Protein AF-A0AA45QQT3-F1 (afdb_monomer_lite)

Organism: NCBI:txid1151742

Sequence (62 aa):
MREKVVVSKTWLVLATLSTGLYFYGKLNYDESFTFIGAVGIVGALTCGLTGLIIKALRNVTR

pLDDT: mean 74.6, std 12.24, range [39.72, 87.56]

Foldseek 3Di:
DPPDLPPPVVLVVQLVVLCVQLVVCVVVVNVVSVVSSVVSNVCSVVVVVVSVVVVVVVVVVD

Secondary structure (DSSP, 8-state):
--------HHHHHHHHHHHHHHHHHHHTT-HHHHHHHHHHHHHHHHHHHHHHHHHHHHHH--

Radius of gyration: 15.18 Å; chains: 1; bounding box: 34×19×45 Å

Structure (mmCIF, N/CA/C/O backbone):
data_AF-A0AA45QQT3-F1
#
_entry.id   AF-A0AA45QQT3-F1
#
loop_
_atom_site.group_PDB
_atom_site.id
_atom_site.type_symbol
_atom_site.label_atom_id
_atom_site.label_alt_id
_atom_site.label_comp_id
_atom_site.label_asym_id
_atom_site.label_entity_id
_atom_site.label_seq_id
_atom_site.pdbx_PDB_ins_code
_atom_site.Cartn_x
_atom_site.Cartn_y
_atom_site.Cartn_z
_atom_site.occupancy
_atom_site.B_iso_or_equiv
_atom_site.auth_seq_id
_atom_site.auth_comp_id
_atom_site.auth_asym_id
_atom_site.auth_atom_id
_atom_site.pdbx_PDB_model_num
ATOM 1 N N . MET A 1 1 ? -23.780 -10.299 17.587 1.00 40.97 1 MET A N 1
ATOM 2 C CA . MET A 1 1 ? -23.634 -9.458 16.376 1.00 40.97 1 MET A CA 1
ATOM 3 C C . MET A 1 1 ? -22.193 -9.565 15.896 1.00 40.97 1 MET A C 1
ATOM 5 O O . MET A 1 1 ? -21.300 -9.202 16.644 1.00 40.97 1 MET A O 1
ATOM 9 N N . ARG A 1 2 ? -21.940 -10.148 14.713 1.00 39.72 2 ARG A N 1
ATOM 10 C CA . ARG A 1 2 ? -20.586 -10.211 14.133 1.00 39.72 2 ARG A CA 1
ATOM 11 C C . ARG A 1 2 ? -20.193 -8.798 13.711 1.00 39.72 2 ARG A C 1
ATOM 13 O O . ARG A 1 2 ? -20.626 -8.352 12.651 1.00 39.72 2 ARG A O 1
ATOM 20 N N . GLU A 1 3 ? -19.393 -8.110 14.521 1.00 44.62 3 GLU A N 1
ATOM 21 C CA . GLU A 1 3 ? -18.668 -6.907 14.104 1.00 44.62 3 GLU A CA 1
ATOM 22 C C . GLU A 1 3 ? -17.700 -7.325 12.988 1.00 44.62 3 GLU A C 1
ATOM 24 O O . GLU A 1 3 ? -16.540 -7.679 13.218 1.00 44.62 3 GLU A O 1
ATOM 29 N N . LYS A 1 4 ? -18.205 -7.386 11.750 1.00 42.09 4 LYS A N 1
ATOM 30 C CA . LYS A 1 4 ? -17.361 -7.404 10.560 1.00 42.09 4 LYS A CA 1
ATOM 31 C C . LYS A 1 4 ? -16.510 -6.152 10.684 1.00 42.09 4 LYS A C 1
ATOM 33 O O . LYS A 1 4 ? -17.057 -5.075 10.901 1.00 42.09 4 LYS A O 1
ATOM 38 N N . VAL A 1 5 ? -15.186 -6.301 10.618 1.00 47.84 5 VAL A N 1
ATOM 39 C CA . VAL A 1 5 ? -14.326 -5.138 10.397 1.00 47.84 5 VAL A CA 1
ATOM 40 C C . VAL A 1 5 ? -14.914 -4.498 9.151 1.00 47.84 5 VAL A C 1
ATOM 42 O O . VAL A 1 5 ? -14.881 -5.115 8.086 1.00 47.84 5 VAL A O 1
ATOM 45 N N . VAL A 1 6 ? -15.563 -3.344 9.283 1.00 50.19 6 VAL A N 1
ATOM 46 C CA . VAL A 1 6 ? -15.979 -2.566 8.124 1.00 50.19 6 VAL A CA 1
ATOM 47 C C . VAL A 1 6 ? -14.681 -1.961 7.615 1.00 50.19 6 VAL A C 1
ATOM 49 O O . VAL A 1 6 ? -14.396 -0.787 7.818 1.00 50.19 6 VAL A O 1
ATOM 52 N N . VAL A 1 7 ? -13.826 -2.808 7.033 1.00 54.59 7 VAL A N 1
ATOM 53 C CA . VAL A 1 7 ? -12.782 -2.361 6.127 1.00 54.59 7 VAL A CA 1
ATOM 54 C C . VAL A 1 7 ? -13.586 -1.736 5.008 1.00 54.59 7 VAL A C 1
ATOM 56 O O . VAL A 1 7 ? -14.187 -2.439 4.194 1.00 54.59 7 VAL A O 1
ATOM 59 N N . SER A 1 8 ? -13.758 -0.417 5.098 1.00 59.97 8 SER A N 1
ATOM 60 C CA . SER A 1 8 ? -14.553 0.342 4.145 1.00 59.97 8 SER A CA 1
ATOM 61 C C . SER A 1 8 ? -14.090 -0.074 2.754 1.00 59.97 8 SER A C 1
ATOM 63 O O . SER A 1 8 ? -12.881 -0.147 2.534 1.00 59.97 8 SER A O 1
ATOM 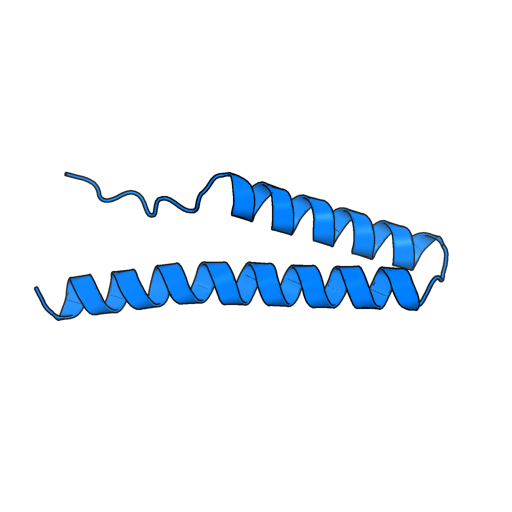65 N N . LYS A 1 9 ? -15.010 -0.414 1.838 1.00 63.97 9 LYS A N 1
ATOM 66 C CA . LYS A 1 9 ? -14.673 -0.923 0.488 1.00 63.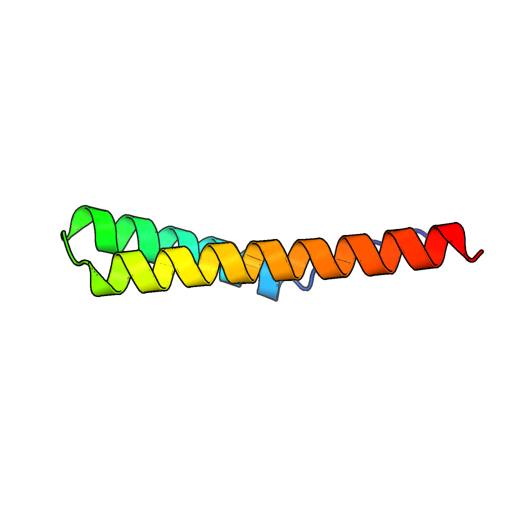97 9 LYS A CA 1
ATOM 67 C C . LYS A 1 9 ? -13.602 -0.059 -0.199 1.00 63.97 9 LYS A C 1
ATOM 69 O O . LYS A 1 9 ? -12.775 -0.571 -0.945 1.00 63.97 9 LYS A O 1
ATOM 74 N N . THR A 1 10 ? -13.571 1.224 0.149 1.00 67.44 10 THR A N 1
ATOM 75 C CA . THR A 1 10 ? -12.561 2.231 -0.180 1.00 67.44 10 THR A CA 1
ATOM 76 C C . THR A 1 10 ? -11.105 1.792 0.053 1.00 67.44 10 THR A C 1
ATOM 78 O O . THR A 1 10 ? -10.255 2.110 -0.767 1.00 67.44 10 THR A O 1
ATOM 81 N N . TRP A 1 11 ? -10.795 1.027 1.106 1.00 70.50 11 TRP A N 1
ATOM 82 C CA . TRP A 1 11 ? -9.441 0.523 1.405 1.00 70.50 11 TRP A CA 1
ATOM 83 C C . TRP A 1 11 ? -8.960 -0.515 0.403 1.00 70.50 11 TRP A C 1
ATOM 85 O O . TRP A 1 11 ? -7.826 -0.465 -0.062 1.00 70.50 11 TRP A O 1
A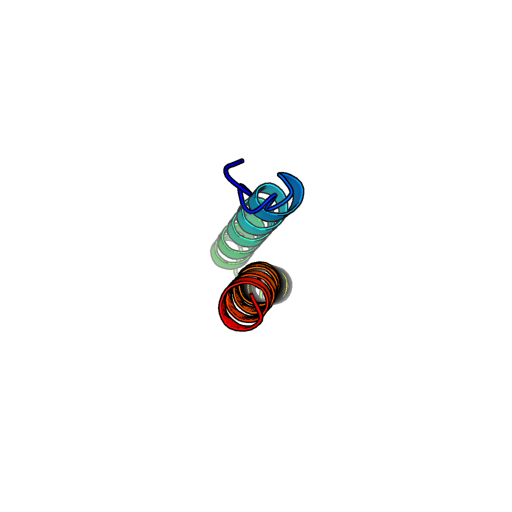TOM 95 N N . LEU A 1 12 ? -9.843 -1.451 0.062 1.00 69.12 12 LEU A N 1
ATOM 96 C CA . LEU A 1 12 ? -9.573 -2.486 -0.930 1.00 69.12 12 LEU A CA 1
ATOM 97 C C . LEU A 1 12 ? -9.365 -1.847 -2.307 1.00 69.12 12 LEU A C 1
ATOM 99 O O . LEU A 1 12 ? -8.447 -2.222 -3.031 1.00 69.12 12 LEU A O 1
ATOM 103 N N . VAL A 1 13 ? -10.163 -0.824 -2.624 1.00 77.31 13 VAL A N 1
ATOM 104 C CA . VAL A 1 13 ? -10.023 -0.026 -3.849 1.00 77.31 13 VAL A CA 1
ATOM 105 C C . VAL A 1 13 ? -8.687 0.724 -3.877 1.00 77.31 13 VAL A C 1
ATOM 107 O O . VAL A 1 13 ? -7.983 0.640 -4.879 1.00 77.31 13 VAL A O 1
ATOM 110 N N . LEU A 1 14 ? -8.293 1.381 -2.780 1.00 76.44 14 LEU A N 1
ATOM 111 C CA . LEU A 1 14 ? -7.003 2.075 -2.662 1.00 76.44 14 LEU A CA 1
ATOM 112 C C . LEU A 1 14 ? -5.816 1.117 -2.808 1.00 76.44 14 LEU A C 1
ATOM 114 O O . LEU A 1 14 ? -4.930 1.379 -3.611 1.00 76.44 14 LEU A O 1
ATOM 118 N N . ALA A 1 15 ? -5.828 -0.025 -2.114 1.00 78.19 15 ALA A N 1
ATOM 119 C CA . ALA A 1 15 ? -4.775 -1.033 -2.235 1.00 78.19 15 ALA A CA 1
ATOM 120 C C . ALA A 1 15 ? -4.650 -1.557 -3.676 1.00 78.19 15 ALA A C 1
ATOM 122 O O . ALA A 1 15 ? -3.544 -1.699 -4.197 1.00 78.19 15 ALA A O 1
ATOM 123 N N . THR A 1 16 ? -5.783 -1.796 -4.343 1.00 82.44 16 THR A N 1
ATOM 124 C CA . THR A 1 16 ? -5.807 -2.293 -5.726 1.00 82.44 16 THR A CA 1
ATOM 125 C C . THR A 1 16 ? -5.283 -1.236 -6.705 1.00 82.44 16 THR A C 1
ATOM 127 O O . THR A 1 16 ? -4.435 -1.544 -7.541 1.00 82.44 16 THR A O 1
ATOM 130 N N . LEU A 1 17 ? -5.713 0.023 -6.562 1.00 83.94 17 LEU A N 1
ATOM 131 C CA . LEU A 1 17 ? -5.239 1.151 -7.373 1.00 83.94 17 LEU A CA 1
ATOM 132 C C . LEU A 1 17 ? -3.742 1.416 -7.181 1.00 83.94 17 LEU A C 1
ATOM 134 O O . LEU A 1 17 ? -3.023 1.568 -8.166 1.00 83.94 17 LEU A O 1
ATOM 138 N N . SER A 1 18 ? -3.253 1.430 -5.938 1.00 83.31 18 SER A N 1
ATOM 139 C CA . SER A 1 18 ? -1.830 1.636 -5.641 1.00 83.31 18 SER A CA 1
ATOM 140 C C . SER A 1 18 ? -0.958 0.500 -6.174 1.00 83.31 18 SER A C 1
ATOM 142 O O . SER A 1 18 ? 0.131 0.755 -6.684 1.00 83.31 18 SER A O 1
ATOM 144 N N . THR A 1 19 ? -1.455 -0.740 -6.135 1.00 83.12 19 THR A N 1
ATOM 145 C CA . THR A 1 19 ? -0.766 -1.890 -6.741 1.00 83.12 19 THR A CA 1
ATOM 146 C C . THR A 1 19 ? -0.701 -1.759 -8.264 1.00 83.12 19 THR A C 1
ATOM 148 O O . THR A 1 19 ? 0.349 -2.007 -8.857 1.00 83.12 19 THR A O 1
ATOM 151 N N . GLY A 1 20 ? -1.788 -1.305 -8.898 1.00 83.19 20 GLY A N 1
ATOM 152 C CA . GLY A 1 20 ? -1.820 -1.011 -10.332 1.00 83.19 20 GLY A CA 1
ATOM 153 C C . GLY A 1 20 ? -0.827 0.084 -10.730 1.00 83.19 20 GLY A C 1
ATOM 154 O O . GLY A 1 20 ? -0.054 -0.103 -11.665 1.00 83.19 20 GLY A O 1
ATOM 155 N N . LEU A 1 21 ? -0.787 1.183 -9.972 1.00 83.31 21 LEU A N 1
ATOM 156 C CA . LEU A 1 21 ? 0.173 2.279 -10.157 1.00 83.31 21 LEU A CA 1
ATOM 157 C C . LEU A 1 21 ? 1.625 1.818 -9.997 1.00 83.31 21 LEU A C 1
ATOM 159 O O . LEU A 1 21 ? 2.474 2.201 -10.797 1.00 83.31 21 LEU A O 1
ATOM 163 N N . TYR A 1 22 ? 1.903 0.959 -9.015 1.00 81.19 22 TYR A N 1
ATOM 164 C CA . TYR A 1 22 ? 3.237 0.395 -8.812 1.00 81.19 22 TYR A CA 1
ATOM 165 C C . TYR A 1 22 ? 3.689 -0.459 -10.006 1.00 81.19 22 TYR A C 1
ATOM 167 O O . TYR A 1 22 ? 4.794 -0.276 -10.516 1.00 81.19 22 TYR A O 1
ATOM 175 N N . PHE A 1 23 ? 2.831 -1.365 -10.490 1.00 81.94 23 PHE A N 1
ATOM 176 C CA . PHE A 1 23 ? 3.142 -2.181 -11.668 1.00 81.94 23 PHE A CA 1
ATOM 177 C C . PHE A 1 23 ? 3.291 -1.334 -12.930 1.00 81.94 23 PHE A C 1
ATOM 179 O O . PHE A 1 23 ? 4.195 -1.588 -13.724 1.00 81.94 23 PHE A O 1
ATOM 186 N N . TYR A 1 24 ? 2.448 -0.315 -13.093 1.00 82.06 24 TYR A N 1
ATOM 187 C CA . TYR A 1 24 ? 2.520 0.608 -14.220 1.00 82.06 24 TYR A CA 1
ATOM 188 C C . TYR A 1 24 ? 3.824 1.418 -14.218 1.00 82.06 24 TYR A C 1
ATOM 190 O O . TYR A 1 24 ? 4.480 1.519 -15.254 1.00 82.06 24 TYR A O 1
ATOM 198 N N . GLY A 1 25 ? 4.242 1.931 -13.056 1.00 77.94 25 GLY A N 1
ATOM 199 C CA . GLY A 1 25 ? 5.530 2.611 -12.894 1.00 77.94 25 GLY A CA 1
ATOM 200 C C . GLY A 1 25 ? 6.710 1.689 -13.194 1.00 77.94 25 GLY A C 1
ATOM 201 O O . GLY A 1 25 ? 7.613 2.063 -13.939 1.00 77.94 25 GLY A O 1
ATOM 202 N N . LYS A 1 26 ? 6.651 0.440 -12.715 1.00 77.75 26 LYS A N 1
ATOM 203 C CA . LYS A 1 26 ? 7.694 -0.563 -12.965 1.00 77.75 26 LYS A CA 1
ATOM 204 C C . LYS A 1 26 ? 7.809 -0.950 -14.445 1.00 77.75 26 LYS A C 1
ATOM 206 O O . LYS A 1 26 ? 8.914 -1.189 -14.917 1.00 77.75 26 LYS A O 1
ATOM 211 N N . LEU A 1 27 ? 6.689 -1.012 -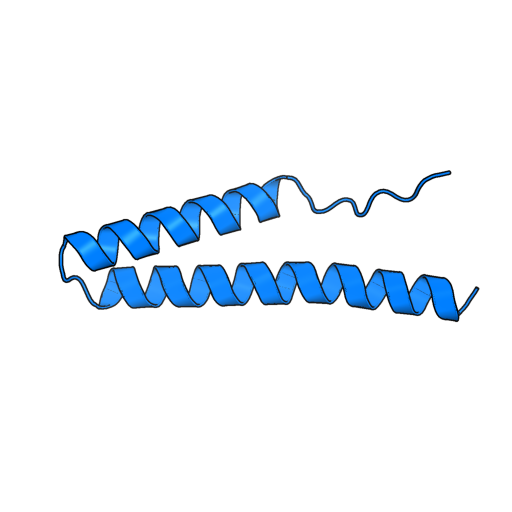15.170 1.00 87.56 27 LEU A N 1
ATOM 212 C CA . LEU A 1 27 ? 6.650 -1.313 -16.609 1.00 87.56 27 LEU A CA 1
ATOM 213 C C . LEU A 1 27 ? 7.214 -0.180 -17.474 1.00 87.56 27 LEU A C 1
ATOM 215 O O . LEU A 1 27 ? 7.830 -0.456 -18.498 1.00 87.56 27 LEU A O 1
ATOM 219 N N . ASN A 1 28 ? 7.020 1.074 -17.061 1.00 85.94 28 ASN A N 1
ATOM 220 C CA . ASN A 1 28 ? 7.480 2.250 -17.805 1.00 85.94 28 ASN A CA 1
ATOM 221 C C . ASN A 1 28 ? 8.849 2.779 -17.334 1.00 85.94 28 ASN A C 1
ATOM 223 O O . ASN A 1 28 ? 9.298 3.802 -17.837 1.00 85.94 28 ASN A O 1
ATOM 227 N N . TYR A 1 29 ? 9.516 2.098 -16.390 1.00 76.62 29 TYR A N 1
ATOM 228 C CA . TYR A 1 29 ? 10.761 2.553 -15.742 1.00 76.62 29 TYR A CA 1
ATOM 229 C C . TYR A 1 29 ? 10.661 3.954 -15.115 1.00 76.62 29 TYR A C 1
ATOM 231 O O . TYR A 1 29 ? 11.658 4.650 -14.941 1.00 76.62 29 TYR A O 1
ATOM 239 N N . ASP A 1 30 ? 9.450 4.351 -14.734 1.00 81.50 30 ASP A N 1
ATOM 240 C CA . ASP A 1 30 ? 9.170 5.654 -14.152 1.00 81.50 30 ASP A CA 1
ATOM 241 C C . ASP A 1 30 ? 9.287 5.557 -12.623 1.00 81.50 30 ASP A C 1
ATOM 243 O O . ASP A 1 30 ? 8.412 5.021 -11.922 1.00 81.50 30 ASP A O 1
ATOM 247 N N . GLU A 1 31 ? 10.398 6.057 -12.082 1.00 79.81 31 GLU A N 1
ATOM 248 C CA . GLU A 1 31 ? 10.696 5.990 -10.644 1.00 79.81 31 GLU A CA 1
ATOM 249 C C . GLU A 1 31 ? 9.648 6.735 -9.804 1.00 79.81 31 GLU A C 1
ATOM 251 O O . GLU A 1 31 ? 9.286 6.280 -8.716 1.00 79.81 31 GLU A O 1
ATOM 256 N N . SER A 1 32 ? 9.075 7.818 -10.339 1.00 82.94 32 SER A N 1
ATOM 257 C CA . SER A 1 32 ? 8.044 8.609 -9.653 1.00 82.94 32 SER A CA 1
ATOM 258 C C . SER A 1 32 ? 6.764 7.802 -9.416 1.00 82.94 32 SER A C 1
ATOM 260 O O . SER A 1 32 ? 6.251 7.752 -8.296 1.00 82.94 32 SER A O 1
ATOM 262 N N . PHE A 1 33 ? 6.266 7.104 -10.441 1.00 77.00 33 PHE A N 1
ATOM 263 C CA . PHE A 1 33 ? 5.064 6.271 -10.319 1.00 77.00 33 PHE A CA 1
ATOM 264 C C . PHE A 1 33 ? 5.300 5.035 -9.450 1.00 77.00 33 PHE A C 1
ATOM 266 O O . PHE A 1 33 ? 4.417 4.635 -8.686 1.00 77.00 33 PHE A O 1
ATOM 273 N N . THR A 1 34 ? 6.507 4.471 -9.507 1.00 78.81 34 THR A N 1
ATOM 274 C CA . THR A 1 34 ? 6.914 3.350 -8.653 1.00 78.81 34 THR A CA 1
ATOM 275 C C . THR A 1 34 ? 6.919 3.760 -7.176 1.00 78.81 34 THR A C 1
ATOM 277 O O . THR A 1 34 ? 6.370 3.044 -6.335 1.00 78.81 34 THR A O 1
ATOM 280 N N . PHE A 1 35 ? 7.461 4.939 -6.854 1.00 83.00 35 PHE A N 1
ATOM 281 C CA . PHE A 1 35 ? 7.484 5.466 -5.489 1.00 83.00 35 PHE A CA 1
ATOM 282 C C . PHE A 1 35 ? 6.075 5.787 -4.970 1.00 83.00 35 PHE A C 1
ATOM 284 O O . PHE A 1 35 ? 5.715 5.370 -3.869 1.00 83.00 35 PHE A O 1
ATOM 291 N N . ILE A 1 36 ? 5.236 6.444 -5.779 1.00 83.94 36 ILE A N 1
ATOM 292 C CA . ILE A 1 36 ? 3.838 6.753 -5.424 1.00 83.94 36 ILE A CA 1
ATOM 293 C C . ILE A 1 36 ? 3.039 5.467 -5.170 1.00 83.94 36 ILE A C 1
ATOM 295 O O . ILE A 1 36 ? 2.309 5.374 -4.179 1.00 83.94 36 ILE A O 1
ATOM 299 N N . GLY A 1 37 ? 3.201 4.455 -6.027 1.00 83.38 37 GLY A N 1
ATOM 300 C CA . GLY A 1 37 ? 2.574 3.147 -5.846 1.00 83.38 37 GLY A CA 1
ATOM 301 C C 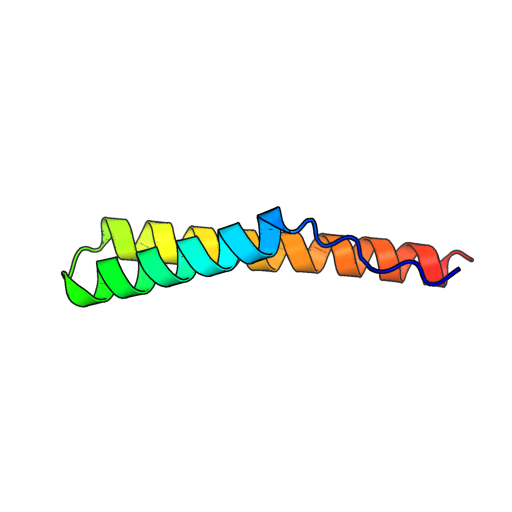. GLY A 1 37 ? 3.025 2.457 -4.555 1.00 83.38 37 GLY A C 1
ATOM 302 O O . GLY A 1 37 ? 2.187 1.975 -3.793 1.00 83.38 37 GLY A O 1
ATOM 303 N N . ALA A 1 38 ? 4.329 2.473 -4.259 1.00 82.75 38 ALA A N 1
ATOM 304 C CA . ALA A 1 38 ? 4.885 1.886 -3.039 1.00 82.75 38 ALA A CA 1
ATOM 305 C C . ALA A 1 38 ? 4.372 2.585 -1.768 1.00 82.75 38 ALA A C 1
ATOM 307 O O . ALA A 1 38 ? 3.914 1.914 -0.841 1.00 82.75 38 ALA A O 1
ATOM 308 N N . VAL A 1 39 ? 4.369 3.923 -1.741 1.00 86.81 39 VAL A N 1
ATOM 309 C CA . VAL A 1 39 ? 3.821 4.712 -0.623 1.00 86.81 39 VAL A CA 1
ATOM 310 C C . VAL A 1 39 ? 2.327 4.433 -0.442 1.00 86.81 39 VAL A C 1
ATOM 312 O O . VAL A 1 39 ? 1.868 4.252 0.686 1.00 86.81 39 VAL A O 1
ATOM 315 N N . GLY A 1 40 ? 1.575 4.323 -1.540 1.00 83.25 40 GLY A N 1
ATOM 316 C CA . GLY A 1 40 ? 0.158 3.967 -1.508 1.00 83.25 40 GLY A CA 1
ATOM 317 C C . GLY A 1 40 ? -0.102 2.584 -0.902 1.00 83.25 40 GLY A C 1
ATOM 318 O O . GLY A 1 40 ? -0.995 2.440 -0.068 1.00 83.25 40 GLY A O 1
ATOM 319 N N . ILE A 1 41 ? 0.714 1.580 -1.241 1.00 83.12 41 ILE A N 1
ATOM 320 C CA . ILE A 1 41 ? 0.622 0.225 -0.666 1.00 83.12 41 ILE A CA 1
ATOM 321 C C . ILE A 1 41 ? 0.950 0.240 0.833 1.00 83.12 41 ILE A C 1
ATOM 323 O O . ILE A 1 41 ? 0.212 -0.346 1.629 1.00 83.12 41 ILE A O 1
ATOM 327 N N . VAL A 1 42 ? 2.021 0.928 1.241 1.00 85.19 42 VAL A N 1
ATOM 328 C CA . VAL A 1 42 ? 2.401 1.042 2.659 1.00 85.19 42 VAL A CA 1
ATOM 329 C C . VAL A 1 42 ? 1.307 1.757 3.454 1.00 85.19 42 VAL A C 1
ATOM 331 O O . VAL A 1 42 ? 0.904 1.273 4.513 1.00 85.19 42 VAL A O 1
ATOM 334 N N . GLY A 1 43 ? 0.758 2.855 2.930 1.00 81.88 43 GLY A N 1
ATOM 335 C CA . GLY A 1 43 ? -0.369 3.563 3.538 1.00 81.88 43 GLY A CA 1
ATOM 336 C C . GLY A 1 43 ? -1.617 2.683 3.654 1.00 81.88 43 GLY A C 1
ATOM 337 O O . GLY A 1 43 ? -2.229 2.628 4.724 1.00 81.88 43 GLY A O 1
ATOM 338 N N . ALA A 1 44 ? -1.941 1.930 2.595 1.00 79.62 44 ALA A N 1
ATOM 339 C CA . ALA A 1 44 ? -3.043 0.969 2.565 1.00 79.62 44 ALA A CA 1
ATOM 340 C C . ALA A 1 44 ? -2.910 -0.101 3.668 1.00 79.62 44 ALA A C 1
ATOM 342 O O . ALA A 1 44 ? -3.858 -0.358 4.416 1.00 79.62 44 ALA A O 1
ATOM 343 N N . LEU A 1 45 ? -1.718 -0.689 3.800 1.00 78.94 45 LEU A N 1
ATOM 344 C CA . LEU A 1 45 ? -1.407 -1.706 4.806 1.00 78.94 45 LEU A CA 1
ATOM 345 C C . LEU A 1 45 ? -1.450 -1.141 6.225 1.00 78.94 45 LEU A C 1
ATOM 347 O O . LEU A 1 45 ? -2.103 -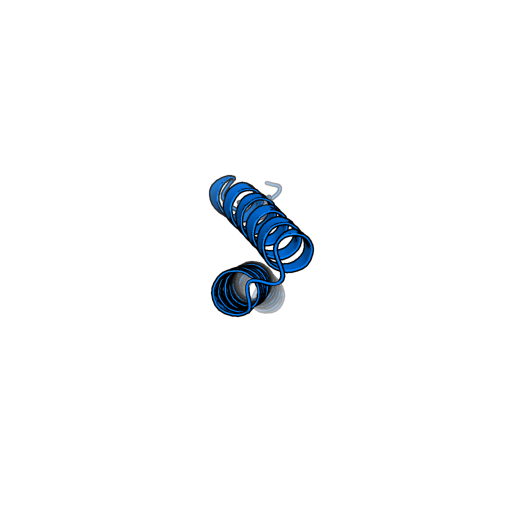1.725 7.086 1.00 78.94 45 LEU A O 1
ATOM 351 N N . THR A 1 46 ? -0.808 0.005 6.459 1.00 82.69 46 THR A N 1
ATOM 352 C CA . THR A 1 46 ? -0.767 0.662 7.778 1.00 82.69 46 THR A CA 1
ATOM 353 C C . THR A 1 46 ? -2.178 1.011 8.242 1.00 82.69 46 THR A C 1
ATOM 355 O O . THR A 1 46 ? -2.577 0.708 9.362 1.00 82.69 46 THR A O 1
ATOM 358 N N . CYS A 1 47 ? -2.970 1.560 7.326 1.00 76.44 47 CYS A N 1
ATOM 359 C CA . CYS A 1 47 ? -4.405 1.754 7.439 1.00 76.44 47 CYS A CA 1
ATOM 360 C C . CYS A 1 47 ? -5.203 0.540 7.928 1.00 76.44 47 CYS A C 1
ATOM 362 O O . CYS A 1 47 ? -5.912 0.586 8.941 1.00 76.44 47 CYS A O 1
ATOM 364 N N . GLY A 1 48 ? -5.074 -0.565 7.191 1.00 72.88 48 GLY A N 1
ATOM 365 C CA . GLY A 1 48 ? -5.728 -1.830 7.523 1.00 72.88 48 GLY A CA 1
ATOM 366 C C . GLY A 1 48 ? -5.270 -2.397 8.869 1.00 72.88 48 GLY A C 1
ATOM 367 O O . GLY A 1 48 ? -6.099 -2.884 9.644 1.00 72.88 48 GLY A O 1
ATOM 368 N N . LEU A 1 49 ? -3.975 -2.276 9.178 1.00 76.62 49 LEU A N 1
ATOM 369 C CA . LEU A 1 49 ? -3.387 -2.725 10.439 1.00 76.62 49 LEU A CA 1
ATOM 370 C C . LEU A 1 49 ? -3.959 -1.947 11.630 1.00 76.62 49 LEU A C 1
ATOM 372 O O . LEU A 1 49 ? -4.363 -2.560 12.615 1.00 76.62 49 LEU A O 1
ATOM 376 N N . THR A 1 50 ? -4.083 -0.621 11.523 1.00 78.44 50 THR A N 1
ATOM 377 C CA . THR A 1 50 ? -4.664 0.231 12.574 1.00 78.44 50 THR A CA 1
ATOM 378 C C . THR A 1 50 ? -6.103 -0.174 12.899 1.00 78.44 50 THR A C 1
ATOM 380 O O . THR A 1 50 ? -6.470 -0.276 14.070 1.00 78.44 50 THR A O 1
ATOM 383 N N . GLY A 1 51 ? -6.917 -0.488 11.884 1.00 72.75 51 GLY A N 1
ATOM 384 C CA . GLY A 1 51 ? -8.281 -0.990 12.093 1.00 72.75 51 GLY A CA 1
ATOM 385 C C . GLY A 1 51 ? -8.328 -2.344 12.818 1.00 72.75 51 GLY A C 1
ATOM 386 O O . GLY A 1 51 ? -9.190 -2.566 13.672 1.00 72.75 51 GLY A O 1
ATOM 387 N N . LEU A 1 52 ? -7.378 -3.234 12.516 1.00 74.69 52 LEU A N 1
ATOM 388 C CA . LEU A 1 52 ? -7.198 -4.515 13.206 1.00 74.69 52 LEU A CA 1
ATOM 389 C C . LEU A 1 52 ? -6.752 -4.328 14.663 1.00 74.69 52 LEU A C 1
ATOM 391 O O . LEU A 1 52 ? -7.318 -4.966 15.549 1.00 74.69 52 LEU A O 1
ATOM 395 N N . ILE A 1 53 ? -5.801 -3.424 14.916 1.00 79.44 53 ILE A N 1
ATOM 396 C CA . ILE A 1 53 ? -5.279 -3.113 16.255 1.00 79.44 53 ILE A CA 1
ATOM 397 C C . ILE A 1 53 ? -6.382 -2.539 17.147 1.00 79.44 53 ILE A C 1
ATOM 399 O O . ILE A 1 53 ? -6.580 -3.022 18.260 1.00 79.44 53 ILE A O 1
ATOM 403 N N . ILE A 1 54 ? -7.154 -1.565 16.653 1.00 79.12 54 ILE A N 1
ATOM 404 C CA . ILE A 1 54 ? -8.280 -0.981 17.402 1.00 79.12 54 ILE A CA 1
ATOM 405 C C . ILE A 1 54 ? -9.301 -2.064 17.765 1.00 79.12 54 ILE A C 1
ATOM 407 O O . ILE A 1 54 ? -9.818 -2.091 18.884 1.00 79.12 54 ILE A O 1
ATOM 411 N N . LYS A 1 55 ? -9.579 -2.986 16.838 1.00 73.62 55 LYS A N 1
ATOM 412 C CA . LYS A 1 55 ? -10.493 -4.097 17.099 1.00 73.62 55 LYS A CA 1
ATOM 413 C C . LYS A 1 55 ? -9.938 -5.079 18.128 1.00 73.62 55 LYS A C 1
ATOM 415 O O . LYS A 1 55 ? -10.692 -5.515 18.994 1.00 73.62 55 LYS A O 1
ATOM 420 N N . ALA A 1 56 ? -8.655 -5.420 18.041 1.00 79.56 56 ALA A N 1
ATOM 421 C CA . ALA A 1 56 ? -7.996 -6.286 19.011 1.00 79.56 56 ALA A CA 1
ATOM 422 C C . ALA A 1 56 ? -8.040 -5.668 20.417 1.00 79.56 56 ALA A C 1
ATOM 424 O O . ALA A 1 56 ? -8.466 -6.335 21.354 1.00 79.56 56 ALA A O 1
ATOM 425 N N . LEU A 1 57 ? -7.720 -4.375 20.545 1.00 82.31 57 LEU A N 1
ATOM 426 C CA . LEU A 1 57 ? -7.806 -3.635 21.809 1.00 82.31 57 LEU A CA 1
ATOM 427 C C . LEU A 1 57 ? -9.228 -3.638 22.377 1.00 82.31 57 LEU A C 1
ATOM 429 O O . LEU A 1 57 ? -9.426 -3.993 23.534 1.00 82.31 57 LEU A O 1
ATOM 433 N N . ARG A 1 58 ? -10.240 -3.335 21.553 1.00 76.25 58 ARG A N 1
ATOM 434 C CA . ARG A 1 58 ? -11.647 -3.341 21.986 1.00 76.25 58 ARG A CA 1
ATOM 435 C C . ARG A 1 58 ? -12.113 -4.723 22.470 1.00 76.25 58 ARG A C 1
ATOM 437 O O . ARG A 1 58 ? -12.992 -4.791 23.321 1.00 76.25 58 ARG A O 1
ATOM 444 N N . ASN A 1 59 ? -11.540 -5.802 21.938 1.00 75.56 59 ASN A N 1
ATOM 445 C CA . ASN A 1 59 ? -11.861 -7.172 22.336 1.00 75.56 59 ASN A CA 1
ATOM 446 C C . ASN A 1 59 ? -11.092 -7.642 23.583 1.00 75.56 59 ASN A C 1
ATOM 448 O O . ASN A 1 59 ? -11.520 -8.595 24.216 1.00 75.56 59 ASN A O 1
ATOM 452 N N . VAL A 1 60 ? -9.969 -6.998 23.919 1.00 76.81 60 VAL A N 1
ATOM 453 C CA . VAL A 1 60 ? -9.210 -7.238 25.162 1.00 76.81 60 VAL A CA 1
ATOM 454 C C . VAL A 1 60 ? -9.789 -6.440 26.335 1.00 76.81 60 VAL A C 1
ATOM 456 O O . VAL A 1 60 ? -9.722 -6.886 27.472 1.00 76.81 60 VAL A O 1
ATOM 459 N N . THR A 1 61 ? -10.361 -5.260 26.080 1.00 74.50 61 THR A N 1
ATOM 460 C CA . THR A 1 61 ? -10.969 -4.405 27.119 1.00 74.50 61 THR A CA 1
ATOM 461 C C . THR A 1 61 ? -12.378 -4.854 27.546 1.00 74.50 61 THR A C 1
ATOM 463 O O . THR A 1 61 ? -12.926 -4.292 28.491 1.00 74.50 61 THR A O 1
ATOM 466 N N . ARG A 1 62 ? -12.985 -5.828 26.860 1.00 48.22 62 ARG A N 1
ATOM 467 C CA . ARG A 1 62 ? -14.344 -6.318 27.130 1.00 48.22 62 ARG A CA 1
ATOM 468 C C . ARG A 1 62 ? -14.313 -7.670 27.826 1.00 48.22 62 ARG A C 1
ATOM 470 O O . ARG A 1 62 ? -15.196 -7.875 28.683 1.00 48.22 62 ARG A O 1
#